Protein AF-A0A6P7TPZ6-F1 (afdb_monomer_lite)

Sequence (145 aa):
ICQKIGWKGKGGMFDILPLVLQADGQDPEWYDIPPELVLEIAIKHPTFEWFEELGLKWFAFPGVSNLLFDCGGLEFTAAPFNGWYMGTEIGSRNLCDESRYNLAKVIGKRMNLDINRDSSLWKDRVLVETNLAILHSFQVRWITL

Organism: NCBI:txid2607531

Structure (mmCIF, N/CA/C/O backbone):
data_AF-A0A6P7TPZ6-F1
#
_entry.id   AF-A0A6P7TPZ6-F1
#
loop_
_atom_site.group_PDB
_atom_site.id
_atom_site.type_symbol
_atom_site.label_atom_id
_atom_site.label_alt_id
_atom_site.label_comp_id
_atom_site.label_asym_id
_atom_site.label_entity_id
_atom_site.label_seq_id
_atom_site.pdbx_PDB_ins_code
_atom_site.Cartn_x
_atom_site.Cartn_y
_atom_site.Cartn_z
_atom_site.occupancy
_atom_site.B_iso_or_equiv
_atom_site.auth_seq_id
_atom_site.auth_comp_id
_atom_site.auth_asym_id
_atom_site.auth_atom_id
_atom_site.pdbx_PDB_model_num
ATOM 1 N N . ILE A 1 1 ? 0.452 8.964 16.761 1.00 92.44 1 ILE A N 1
ATOM 2 C CA . ILE A 1 1 ? -0.520 8.689 17.849 1.00 92.44 1 ILE A CA 1
ATOM 3 C C . ILE A 1 1 ? -0.132 7.417 18.595 1.00 92.44 1 ILE A C 1
ATOM 5 O O . ILE A 1 1 ? 0.188 7.549 19.763 1.00 92.44 1 ILE A O 1
ATOM 9 N N . CYS A 1 2 ? -0.014 6.257 17.934 1.00 97.12 2 CYS A N 1
ATOM 10 C CA . CYS A 1 2 ? 0.347 4.973 18.569 1.00 97.12 2 CYS A CA 1
ATOM 11 C C . CYS A 1 2 ? 1.566 5.050 19.512 1.00 97.12 2 CYS A C 1
ATOM 13 O O . CYS A 1 2 ? 1.492 4.625 20.657 1.00 97.12 2 CYS A O 1
ATOM 15 N N . GLN A 1 3 ? 2.659 5.694 19.088 1.00 95.94 3 GLN A N 1
ATOM 16 C CA . GLN A 1 3 ? 3.838 5.886 19.949 1.00 95.94 3 GLN A CA 1
ATOM 17 C C . GLN A 1 3 ? 3.569 6.732 21.204 1.00 95.94 3 GLN A C 1
ATOM 19 O O . GLN A 1 3 ? 4.159 6.481 22.248 1.00 95.94 3 GLN A O 1
ATOM 24 N N . LYS A 1 4 ? 2.663 7.720 21.129 1.00 95.31 4 LYS A N 1
ATOM 25 C CA . LYS A 1 4 ? 2.296 8.559 22.283 1.00 95.31 4 LYS A CA 1
ATOM 26 C C . LYS A 1 4 ? 1.512 7.773 23.336 1.00 95.31 4 LYS A C 1
ATOM 28 O O . LYS A 1 4 ? 1.627 8.092 24.510 1.00 95.31 4 LYS A O 1
ATOM 33 N N . ILE A 1 5 ? 0.757 6.756 22.915 1.00 95.25 5 ILE A N 1
ATOM 34 C CA . ILE A 1 5 ? 0.004 5.847 23.796 1.00 95.25 5 ILE A CA 1
ATOM 35 C C . ILE A 1 5 ? 0.803 4.578 24.154 1.00 95.25 5 ILE A C 1
ATOM 37 O O . ILE A 1 5 ? 0.257 3.626 24.697 1.00 95.25 5 ILE A O 1
ATOM 41 N N . GLY A 1 6 ? 2.113 4.560 23.871 1.00 96.88 6 GLY A N 1
ATOM 42 C CA . GLY A 1 6 ? 3.051 3.547 24.365 1.00 96.88 6 GLY A CA 1
ATOM 43 C C . GLY A 1 6 ? 3.439 2.437 23.384 1.00 96.88 6 GLY A C 1
ATOM 44 O O . GLY A 1 6 ? 4.342 1.662 23.705 1.00 96.88 6 GLY A O 1
ATOM 45 N N . TRP A 1 7 ? 2.841 2.369 22.190 1.00 97.81 7 TRP A N 1
ATOM 46 C CA . TRP A 1 7 ? 3.222 1.367 21.187 1.00 97.81 7 TRP A CA 1
ATOM 47 C C . TRP A 1 7 ? 4.627 1.622 20.622 1.00 97.81 7 TRP A C 1
ATOM 49 O O . TRP A 1 7 ? 5.000 2.760 20.324 1.00 97.81 7 TRP A O 1
ATOM 59 N N . LYS A 1 8 ? 5.404 0.555 20.410 1.00 96.44 8 LYS A N 1
ATOM 60 C CA . LYS A 1 8 ? 6.765 0.622 19.860 1.00 96.44 8 LYS A CA 1
ATOM 61 C C . LYS A 1 8 ? 6.859 -0.198 18.577 1.00 96.44 8 LYS A C 1
ATOM 63 O O . LYS A 1 8 ? 6.877 -1.422 18.623 1.00 96.44 8 LYS A O 1
ATOM 68 N N . GLY A 1 9 ? 6.962 0.493 17.444 1.00 92.94 9 GLY A N 1
ATOM 69 C CA . GLY A 1 9 ? 7.246 -0.133 16.153 1.00 92.94 9 GLY A CA 1
ATOM 70 C C . GLY A 1 9 ? 8.679 -0.663 16.054 1.00 92.94 9 GLY A C 1
ATOM 71 O O . GLY A 1 9 ? 9.536 -0.344 16.881 1.00 92.94 9 GLY A O 1
ATOM 72 N N . LYS A 1 10 ? 8.949 -1.446 15.007 1.00 93.06 10 LYS A N 1
ATOM 73 C CA . LYS A 1 10 ? 10.271 -2.025 14.716 1.00 93.06 10 LYS A CA 1
ATOM 74 C C . LYS A 1 10 ? 11.195 -1.036 13.986 1.00 93.06 10 LYS A C 1
ATOM 76 O O . LYS A 1 10 ? 12.398 -1.266 13.9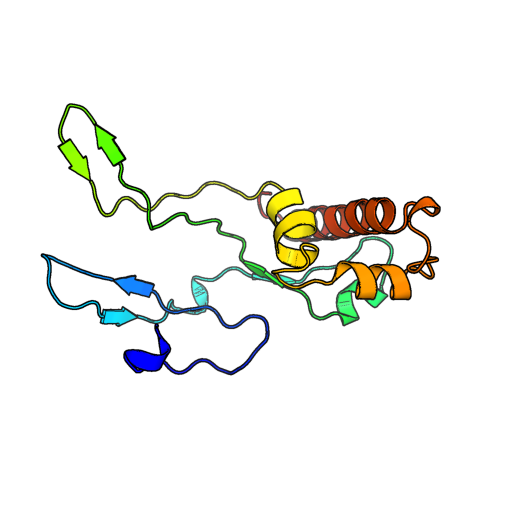24 1.00 93.06 10 LYS A O 1
ATOM 81 N N . GLY A 1 11 ? 10.650 0.066 13.466 1.00 93.31 11 GLY A N 1
ATOM 82 C CA . GLY A 1 11 ? 11.358 1.078 12.681 1.00 93.31 11 GLY A CA 1
ATOM 83 C C . GLY A 1 11 ? 11.537 0.703 11.207 1.00 93.31 11 GLY A C 1
ATOM 84 O O . GLY A 1 11 ? 12.369 1.303 10.529 1.00 93.31 11 GLY A O 1
ATOM 85 N N . GLY A 1 12 ? 10.803 -0.297 10.715 1.00 93.88 12 GLY A N 1
ATOM 86 C CA . GLY A 1 12 ? 10.878 -0.769 9.338 1.00 93.88 12 GLY A CA 1
ATOM 87 C C . GLY A 1 12 ? 9.975 -0.001 8.371 1.00 93.88 12 GLY A C 1
ATOM 88 O O . GLY A 1 12 ? 9.054 0.715 8.756 1.00 93.88 12 GLY A O 1
ATOM 89 N N . MET A 1 13 ? 10.216 -0.203 7.073 1.00 95.06 13 MET A N 1
ATOM 90 C CA . MET A 1 13 ? 9.432 0.398 5.982 1.00 95.06 13 MET A CA 1
ATOM 91 C C . MET A 1 13 ? 7.997 -0.165 5.871 1.00 95.06 13 MET A C 1
ATOM 93 O O . MET A 1 13 ? 7.122 0.460 5.271 1.00 95.06 13 MET A O 1
ATOM 97 N N . PHE A 1 14 ? 7.754 -1.341 6.454 1.00 96.75 14 PHE A N 1
ATOM 98 C CA . PHE A 1 14 ? 6.480 -2.064 6.402 1.00 96.75 14 PHE A CA 1
ATOM 99 C C . PHE A 1 14 ? 6.099 -2.611 7.781 1.00 96.75 14 PHE A C 1
ATOM 101 O O . PHE A 1 14 ? 5.735 -3.778 7.930 1.00 96.75 14 PHE A O 1
ATOM 108 N N . ASP A 1 15 ? 6.253 -1.783 8.809 1.00 95.94 15 ASP A N 1
ATOM 109 C CA . ASP A 1 15 ? 5.753 -2.116 10.136 1.00 95.94 15 ASP A CA 1
ATOM 110 C C . ASP A 1 15 ? 4.224 -2.042 10.142 1.00 95.94 15 ASP A C 1
ATOM 112 O O . ASP A 1 15 ? 3.643 -0.992 9.860 1.00 95.94 15 ASP A O 1
ATOM 116 N N . ILE A 1 16 ? 3.575 -3.155 10.483 1.00 96.81 16 ILE A N 1
ATOM 117 C CA . ILE A 1 16 ? 2.128 -3.193 10.693 1.00 96.81 16 ILE A CA 1
ATOM 118 C C . ILE A 1 16 ? 1.807 -2.410 11.965 1.00 96.81 16 ILE A C 1
ATOM 120 O O . ILE A 1 16 ? 2.372 -2.672 13.028 1.00 96.81 16 ILE A O 1
ATOM 124 N N . LEU A 1 17 ? 0.926 -1.421 11.835 1.00 97.50 17 LEU A N 1
ATOM 125 C CA . LEU A 1 17 ? 0.459 -0.614 12.957 1.00 97.50 17 LEU A CA 1
ATOM 126 C C . LEU A 1 17 ? -0.487 -1.428 13.856 1.00 97.50 17 LEU A C 1
ATOM 128 O O . LEU A 1 17 ? -1.174 -2.324 13.360 1.00 97.50 17 LEU A O 1
ATOM 132 N N . PRO A 1 18 ? -0.568 -1.101 15.158 1.00 97.94 18 PRO A N 1
ATOM 133 C CA . PRO A 1 18 ? -1.526 -1.732 16.047 1.00 97.94 18 PRO A CA 1
ATOM 134 C C . PRO A 1 18 ? -2.930 -1.209 15.734 1.00 97.94 18 PRO A C 1
ATOM 136 O O . PRO A 1 18 ? -3.103 -0.104 15.203 1.00 97.94 18 PRO A O 1
ATOM 139 N N . LEU A 1 19 ? -3.943 -1.964 16.141 1.00 98.00 19 LEU A N 1
ATOM 140 C CA . LEU A 1 19 ? -5.294 -1.437 16.266 1.00 98.00 19 LEU A CA 1
ATOM 141 C C . LEU A 1 19 ? -5.318 -0.432 17.414 1.00 98.00 19 LEU A C 1
ATOM 143 O O . LEU A 1 19 ? -4.716 -0.685 18.451 1.00 98.00 19 LEU A O 1
ATOM 147 N N . VAL A 1 20 ? -6.011 0.689 17.234 1.00 98.00 20 VAL A N 1
ATOM 148 C CA . VAL A 1 20 ? -6.307 1.649 18.304 1.00 98.00 20 VAL A CA 1
ATOM 149 C C . VAL A 1 20 ? -7.819 1.677 18.451 1.00 98.00 20 VAL A C 1
ATOM 151 O O . VAL A 1 20 ? -8.511 2.160 17.556 1.00 98.00 20 VAL A O 1
ATOM 154 N N . LEU A 1 21 ? -8.320 1.086 19.530 1.00 97.69 21 LEU A N 1
ATOM 155 C CA . LEU A 1 21 ? -9.736 0.800 19.725 1.00 97.69 21 LEU A CA 1
ATOM 156 C C . LEU A 1 21 ? -10.275 1.618 20.890 1.00 97.69 21 LEU A C 1
ATOM 158 O O . LEU A 1 21 ? -9.648 1.703 21.943 1.00 97.69 21 LEU A O 1
ATOM 162 N N . GLN A 1 22 ? -11.452 2.200 20.687 1.00 97.12 22 GLN A N 1
ATOM 163 C CA . GLN A 1 22 ? -12.185 2.940 21.702 1.00 97.12 22 GLN A CA 1
ATOM 164 C C . GLN A 1 22 ? -13.517 2.233 21.957 1.00 97.12 22 GLN A C 1
ATOM 166 O O . GLN A 1 22 ? -14.250 1.948 21.010 1.00 97.12 22 GLN A O 1
ATOM 171 N N . ALA A 1 23 ? -13.833 1.959 23.221 1.00 96.69 23 ALA A N 1
ATOM 172 C CA . ALA A 1 23 ? -15.079 1.313 23.622 1.00 96.69 23 ALA A CA 1
ATOM 173 C C . ALA A 1 23 ? -15.826 2.191 24.629 1.00 96.69 23 ALA A C 1
ATOM 175 O O . ALA A 1 23 ? -15.210 2.742 25.535 1.00 96.69 23 ALA A O 1
ATOM 176 N N . ASP A 1 24 ? -17.143 2.327 24.456 1.00 94.56 24 ASP A N 1
ATOM 177 C CA . ASP A 1 24 ? -18.048 3.025 25.387 1.00 94.56 24 ASP A CA 1
ATOM 178 C C . ASP A 1 24 ? -17.557 4.420 25.840 1.00 94.56 24 ASP A C 1
ATOM 180 O O . ASP A 1 24 ? -17.634 4.797 27.007 1.00 94.56 24 ASP A O 1
ATOM 184 N N . GLY A 1 25 ? -16.960 5.176 24.911 1.00 90.31 25 GLY A N 1
ATOM 185 C CA . GLY A 1 25 ? -16.438 6.522 25.172 1.00 90.31 25 GLY A CA 1
ATOM 186 C C . GLY A 1 25 ? -15.201 6.594 26.077 1.00 90.31 25 GLY A C 1
ATOM 187 O O . GLY A 1 25 ? -14.748 7.700 26.361 1.00 90.31 25 GLY A O 1
ATOM 188 N N . GLN A 1 26 ? -14.635 5.458 26.496 1.00 96.12 26 GLN A N 1
ATOM 189 C CA . GLN A 1 26 ? -13.399 5.398 27.282 1.00 96.12 26 GLN A CA 1
ATOM 190 C C . GLN A 1 26 ? -12.188 5.877 26.473 1.00 96.12 26 GLN A C 1
ATOM 192 O O . GLN A 1 26 ? -12.285 6.112 25.266 1.00 96.12 26 GLN A O 1
ATOM 197 N N . ASP A 1 27 ? -11.038 6.014 27.130 1.00 95.69 27 ASP A N 1
ATOM 198 C CA . ASP A 1 27 ? -9.783 6.301 26.440 1.00 95.69 27 ASP A CA 1
ATOM 199 C C . ASP A 1 27 ? -9.398 5.149 25.488 1.00 95.69 27 ASP A C 1
ATOM 201 O O . ASP A 1 27 ? -9.671 3.982 25.778 1.00 95.69 27 ASP A O 1
ATOM 205 N N . PRO A 1 28 ? -8.775 5.444 24.333 1.00 96.94 28 PRO A N 1
ATOM 206 C CA . PRO A 1 28 ? -8.401 4.419 23.373 1.00 96.94 28 PRO A CA 1
ATOM 207 C C . PRO A 1 28 ? -7.208 3.586 23.853 1.00 96.94 28 PRO A C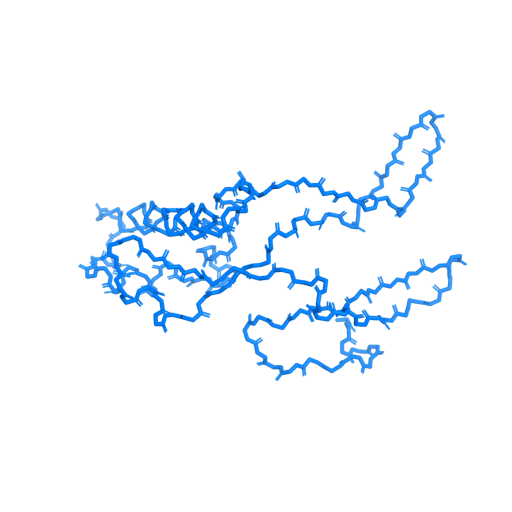 1
ATOM 209 O O . PRO A 1 28 ? -6.190 4.119 24.300 1.00 96.94 28 PRO A O 1
ATOM 212 N N . GLU A 1 29 ? -7.289 2.280 23.634 1.00 97.31 29 GLU A N 1
ATOM 213 C CA . GLU A 1 29 ? -6.213 1.326 23.897 1.00 97.31 29 GLU A CA 1
ATOM 214 C C . GLU A 1 29 ? -5.664 0.758 22.587 1.00 97.31 29 GLU A C 1
ATOM 216 O O . GLU A 1 29 ? -6.364 0.721 21.571 1.00 97.31 29 GLU A O 1
ATOM 221 N N . TRP A 1 30 ? -4.399 0.325 22.588 1.00 97.88 30 TRP A N 1
ATOM 222 C CA . TRP A 1 30 ? -3.780 -0.269 21.406 1.00 97.88 30 TRP A CA 1
ATOM 223 C C . TRP A 1 30 ? -3.550 -1.772 21.554 1.00 97.88 30 TRP A C 1
ATOM 225 O O . TRP A 1 30 ? -3.208 -2.255 22.630 1.00 97.88 30 TRP A O 1
ATOM 235 N N . TYR A 1 31 ? -3.692 -2.492 20.441 1.00 98.00 31 TYR A N 1
ATOM 236 C CA . TYR A 1 31 ? -3.551 -3.944 20.364 1.00 98.00 31 TYR A CA 1
ATOM 237 C C . TYR A 1 31 ? -2.775 -4.326 19.103 1.00 98.00 31 TYR A C 1
ATOM 239 O O . TYR A 1 31 ? -3.148 -3.926 17.998 1.00 98.00 31 TYR A O 1
ATOM 247 N N . ASP A 1 32 ? -1.699 -5.098 19.246 1.00 97.56 32 ASP A N 1
ATOM 248 C CA . ASP A 1 32 ? -1.002 -5.649 18.083 1.00 97.56 32 ASP A CA 1
ATOM 249 C C . ASP A 1 32 ? -1.877 -6.696 17.382 1.00 97.56 32 ASP A C 1
ATOM 251 O O . ASP A 1 32 ? -2.555 -7.503 18.022 1.00 97.56 32 ASP A O 1
ATOM 255 N N . ILE A 1 33 ? -1.841 -6.692 16.049 1.00 96.88 33 ILE A N 1
ATOM 256 C CA . ILE A 1 33 ? -2.491 -7.728 15.247 1.00 96.88 33 ILE A CA 1
ATOM 257 C C . ILE A 1 33 ? -1.575 -8.959 15.252 1.00 96.88 33 ILE A C 1
ATOM 259 O O . ILE A 1 33 ? -0.396 -8.821 14.905 1.00 96.88 33 ILE A O 1
ATOM 263 N N . PRO A 1 34 ? -2.083 -10.153 15.608 1.00 97.12 34 PRO A N 1
ATOM 264 C CA . PRO A 1 34 ? -1.308 -11.384 15.519 1.00 97.12 34 PRO A CA 1
ATOM 265 C C . PRO A 1 34 ? -0.698 -11.550 14.112 1.00 97.12 34 PRO A C 1
ATOM 267 O O . PRO A 1 34 ? -1.444 -11.490 13.127 1.00 97.12 34 PRO A O 1
ATOM 270 N N . PRO A 1 35 ? 0.634 -11.715 13.973 1.00 95.12 35 PRO A N 1
ATOM 271 C CA . PRO A 1 35 ? 1.301 -11.729 12.668 1.00 95.12 35 PRO A CA 1
ATOM 272 C C . PRO A 1 35 ? 0.756 -12.777 11.692 1.00 95.12 35 PRO A C 1
ATOM 274 O O . PRO A 1 35 ? 0.741 -12.549 10.488 1.00 95.12 35 PRO A O 1
ATOM 277 N N . GLU A 1 36 ? 0.278 -13.907 12.203 1.00 96.75 36 GLU A N 1
ATOM 278 C CA . GLU A 1 36 ? -0.334 -14.993 11.438 1.00 96.75 36 GLU A CA 1
ATOM 279 C C . GLU A 1 36 ? -1.654 -14.606 10.753 1.00 96.75 36 GLU A C 1
ATOM 281 O O . GLU A 1 36 ? -2.057 -15.264 9.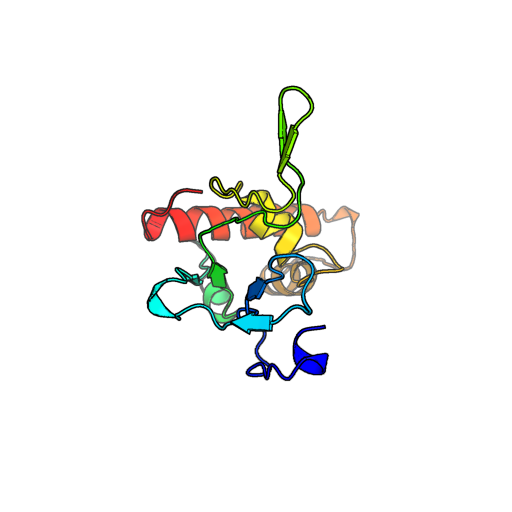796 1.00 96.75 36 GLU A O 1
ATOM 286 N N . LEU A 1 37 ? -2.313 -13.533 11.206 1.00 96.62 37 LEU A N 1
ATOM 287 C CA . LEU A 1 37 ? -3.519 -12.989 10.577 1.00 96.62 37 LEU A CA 1
ATOM 288 C C . LEU A 1 37 ? -3.195 -11.979 9.466 1.00 96.62 37 LEU A C 1
ATOM 290 O O . LEU A 1 37 ? -4.085 -11.598 8.705 1.00 96.62 37 LEU A O 1
ATOM 294 N N . VAL A 1 38 ? -1.938 -11.538 9.351 1.00 96.88 38 VAL A N 1
ATOM 295 C CA . VAL A 1 38 ? -1.517 -10.556 8.349 1.00 96.88 38 VAL A CA 1
ATOM 296 C C . VAL A 1 38 ? -0.898 -11.267 7.152 1.00 96.88 38 VAL A C 1
ATOM 298 O O . VAL A 1 38 ? 0.278 -11.625 7.138 1.00 96.88 38 VAL A O 1
ATOM 301 N N . LEU A 1 39 ? -1.692 -11.429 6.097 1.00 97.62 39 LEU A N 1
ATOM 302 C CA . LEU A 1 39 ? -1.196 -11.942 4.825 1.00 97.62 39 LEU A CA 1
ATOM 303 C C . LEU A 1 39 ? -0.485 -10.832 4.040 1.00 97.62 39 LEU A C 1
ATOM 305 O O . LEU A 1 39 ? -1.132 -9.919 3.525 1.00 97.62 39 LEU A O 1
ATOM 309 N N . GLU A 1 40 ? 0.838 -10.931 3.916 1.00 97.62 40 GLU A N 1
ATOM 310 C CA . GLU A 1 40 ? 1.658 -10.045 3.082 1.00 97.62 40 GLU A CA 1
ATOM 311 C C . GLU A 1 40 ? 2.119 -10.731 1.788 1.00 97.62 40 GLU A C 1
ATOM 313 O O . GLU A 1 40 ? 2.447 -11.920 1.745 1.00 97.62 40 GLU A O 1
ATOM 318 N N . ILE A 1 41 ? 2.193 -9.945 0.719 1.00 98.12 41 ILE A N 1
ATOM 319 C CA . ILE A 1 41 ? 2.572 -10.364 -0.626 1.00 98.12 41 ILE A CA 1
ATOM 320 C C . ILE A 1 41 ? 3.863 -9.646 -0.983 1.00 98.12 41 ILE A C 1
ATOM 322 O O . ILE A 1 41 ? 3.883 -8.421 -1.081 1.00 98.12 41 ILE A O 1
ATOM 326 N N . ALA A 1 42 ? 4.940 -10.404 -1.184 1.00 98.31 42 ALA A N 1
ATOM 327 C CA . ALA A 1 42 ? 6.177 -9.868 -1.744 1.00 98.31 42 ALA A CA 1
ATOM 328 C C . ALA A 1 42 ? 5.962 -9.498 -3.218 1.00 98.31 42 ALA A C 1
ATOM 330 O O . ALA A 1 42 ? 5.429 -10.312 -3.978 1.00 98.31 42 ALA A O 1
ATOM 331 N N . ILE A 1 43 ? 6.378 -8.294 -3.610 1.00 98.50 43 ILE A N 1
ATOM 332 C CA . ILE A 1 43 ? 6.148 -7.766 -4.955 1.00 98.50 43 ILE A CA 1
ATOM 333 C C . ILE A 1 43 ? 7.314 -8.128 -5.875 1.00 98.50 43 ILE A C 1
ATOM 335 O O . ILE A 1 43 ? 8.473 -7.836 -5.585 1.00 98.50 43 ILE A O 1
ATOM 339 N N . LYS A 1 44 ? 6.982 -8.740 -7.010 1.00 98.31 44 LYS A N 1
ATOM 340 C CA . LYS A 1 44 ? 7.893 -9.160 -8.074 1.00 98.31 44 LYS A CA 1
ATOM 341 C C . LYS A 1 44 ? 7.355 -8.715 -9.428 1.00 98.31 44 LYS A C 1
ATOM 343 O O . LYS A 1 44 ? 6.144 -8.637 -9.629 1.00 98.31 44 LYS A O 1
ATOM 348 N N . HIS A 1 45 ? 8.255 -8.470 -10.372 1.00 98.75 45 HIS A N 1
ATOM 349 C CA . HIS A 1 45 ? 7.887 -8.183 -11.755 1.00 98.75 45 HIS A CA 1
ATOM 350 C C . HIS A 1 45 ? 8.034 -9.448 -12.612 1.00 98.75 45 HIS A C 1
ATOM 352 O O . HIS A 1 45 ? 9.028 -10.154 -12.443 1.00 98.75 45 HIS A O 1
ATOM 358 N N . PRO A 1 46 ? 7.128 -9.724 -13.568 1.00 98.44 46 PRO A N 1
ATOM 359 C CA . PRO A 1 46 ? 7.241 -10.898 -14.442 1.00 98.44 46 PRO A CA 1
ATOM 360 C C . PRO A 1 46 ? 8.481 -10.883 -15.352 1.00 98.44 46 PRO A C 1
ATOM 362 O O . PRO A 1 46 ? 8.902 -11.927 -15.836 1.00 98.44 46 PRO A O 1
ATOM 365 N N . THR A 1 47 ? 9.046 -9.702 -15.617 1.00 98.38 47 THR A N 1
ATOM 366 C CA . THR A 1 47 ? 10.189 -9.516 -16.534 1.00 98.38 47 THR A CA 1
ATOM 367 C C . THR A 1 47 ? 11.375 -8.765 -15.929 1.00 98.38 47 THR A C 1
ATOM 369 O O . THR A 1 47 ? 12.489 -8.887 -16.428 1.00 98.38 47 THR A O 1
ATOM 372 N N . PHE A 1 48 ? 11.171 -7.974 -14.871 1.00 98.44 48 PHE A N 1
ATOM 373 C CA . PHE A 1 48 ? 12.231 -7.180 -14.252 1.00 98.44 48 PHE A CA 1
ATOM 374 C C . PHE A 1 48 ? 12.681 -7.861 -12.964 1.00 98.44 48 PHE A C 1
ATOM 376 O O . PHE A 1 48 ? 12.150 -7.589 -11.892 1.00 98.44 48 PHE A O 1
ATOM 383 N N . GLU A 1 49 ? 13.673 -8.742 -13.068 1.00 97.19 49 GLU A N 1
ATOM 384 C CA . GLU A 1 49 ? 14.194 -9.506 -11.922 1.00 97.19 49 GLU A CA 1
ATOM 385 C C . GLU A 1 49 ? 14.651 -8.593 -10.771 1.00 97.19 49 GLU A C 1
ATOM 387 O O . GLU A 1 49 ? 14.380 -8.870 -9.603 1.00 97.19 49 GLU A O 1
ATOM 392 N N . TRP A 1 50 ? 15.230 -7.431 -11.099 1.00 98.00 50 TRP A N 1
ATOM 393 C CA . TRP A 1 50 ? 15.665 -6.430 -10.118 1.00 98.00 50 TRP A CA 1
ATOM 394 C C . TRP A 1 50 ? 14.528 -5.858 -9.260 1.00 98.00 50 TRP A C 1
ATOM 396 O O . TRP A 1 50 ? 14.795 -5.211 -8.249 1.00 98.00 50 TRP A O 1
ATOM 406 N N . PHE A 1 51 ? 13.261 -6.045 -9.641 1.00 98.19 51 PHE A N 1
ATOM 407 C CA . PHE A 1 51 ? 12.128 -5.528 -8.875 1.00 98.19 51 PHE A CA 1
ATOM 408 C C . PHE A 1 51 ? 12.018 -6.219 -7.509 1.00 98.19 51 PHE A C 1
ATOM 410 O O . PHE A 1 51 ? 11.686 -5.565 -6.523 1.00 98.19 51 PHE A O 1
ATOM 417 N N . GLU A 1 52 ? 12.369 -7.509 -7.426 1.00 96.69 52 GLU A N 1
ATOM 418 C CA . GLU A 1 52 ? 12.395 -8.250 -6.158 1.00 96.69 52 GLU A CA 1
ATOM 419 C C . GLU A 1 52 ? 13.464 -7.699 -5.194 1.00 96.69 52 GLU A C 1
ATOM 421 O O . GLU A 1 52 ? 13.252 -7.667 -3.982 1.00 96.69 52 GLU A O 1
ATOM 426 N N . GLU A 1 53 ? 14.572 -7.160 -5.718 1.00 97.31 53 GLU A N 1
ATOM 427 C CA . GLU A 1 53 ? 15.634 -6.534 -4.912 1.00 97.31 53 GLU A CA 1
ATOM 428 C C . GLU A 1 53 ? 15.164 -5.277 -4.166 1.00 97.31 53 GLU A C 1
ATOM 430 O O . GLU A 1 53 ? 15.806 -4.858 -3.204 1.00 97.31 53 GLU A O 1
ATOM 435 N N . LEU A 1 54 ? 14.055 -4.656 -4.591 1.00 97.12 54 LEU A N 1
ATOM 436 C CA . LEU A 1 54 ? 13.479 -3.508 -3.888 1.00 97.12 54 LEU A CA 1
ATOM 437 C C . LEU A 1 54 ? 12.860 -3.898 -2.535 1.00 97.12 54 LEU A C 1
ATOM 439 O O . LEU A 1 54 ? 12.540 -3.011 -1.744 1.00 97.12 54 LEU A O 1
ATOM 443 N N . GLY A 1 55 ? 12.669 -5.197 -2.267 1.00 97.44 55 GLY A N 1
ATOM 444 C CA . GLY A 1 55 ? 12.140 -5.694 -0.995 1.00 97.44 55 GLY A CA 1
ATOM 445 C C . GLY A 1 55 ? 10.722 -5.205 -0.691 1.00 97.44 55 GLY A C 1
ATOM 446 O O . GLY A 1 55 ? 10.343 -5.087 0.475 1.00 97.44 55 GLY A O 1
ATOM 447 N N . LEU A 1 56 ? 9.951 -4.866 -1.729 1.00 98.38 56 LEU A N 1
ATOM 448 C CA . LEU A 1 56 ? 8.599 -4.342 -1.581 1.00 98.38 56 LEU A CA 1
ATOM 449 C C . LEU A 1 56 ? 7.631 -5.461 -1.216 1.00 98.38 56 LEU A C 1
ATOM 451 O O . LEU A 1 56 ? 7.705 -6.575 -1.738 1.00 98.38 56 LEU A O 1
ATOM 455 N N . LYS A 1 57 ? 6.678 -5.137 -0.349 1.00 98.19 57 LYS A N 1
ATOM 456 C CA . LYS A 1 57 ? 5.572 -6.019 0.005 1.00 98.19 57 LYS A CA 1
ATOM 457 C C . LYS A 1 57 ? 4.314 -5.213 0.291 1.00 98.19 57 LYS A C 1
ATOM 459 O O . LYS A 1 57 ? 4.396 -4.021 0.581 1.00 98.19 57 LYS A O 1
ATOM 464 N N . TRP A 1 58 ? 3.160 -5.860 0.199 1.00 98.50 58 TRP A N 1
ATOM 465 C CA . TRP A 1 58 ? 1.879 -5.252 0.546 1.00 98.50 58 TRP A CA 1
ATOM 466 C C . TRP A 1 58 ? 0.960 -6.256 1.237 1.00 98.50 58 TRP A C 1
ATOM 468 O O . TRP A 1 58 ? 1.003 -7.444 0.926 1.00 98.50 58 TRP A O 1
ATOM 478 N N . PHE A 1 59 ? 0.135 -5.797 2.174 1.00 97.38 59 PHE A N 1
ATOM 479 C CA . PHE A 1 59 ? -0.857 -6.645 2.834 1.00 97.38 59 PHE A CA 1
ATOM 480 C C . PHE A 1 59 ? -2.047 -6.898 1.900 1.00 97.38 59 PHE A C 1
ATOM 482 O O . PHE A 1 59 ? -2.433 -6.018 1.138 1.00 97.38 59 PHE A O 1
ATOM 489 N N . ALA A 1 60 ? -2.631 -8.093 1.949 1.00 97.12 60 ALA A N 1
ATOM 490 C CA . ALA A 1 60 ? -3.696 -8.518 1.035 1.00 97.12 60 ALA A CA 1
ATOM 491 C C . ALA A 1 60 ? -5.086 -7.952 1.383 1.00 97.12 60 ALA A C 1
ATOM 493 O O . ALA A 1 60 ? -5.989 -7.996 0.555 1.00 97.12 60 ALA A O 1
ATOM 494 N N . PHE A 1 61 ? -5.268 -7.449 2.606 1.00 95.12 61 PHE A N 1
ATOM 495 C CA . PHE A 1 61 ? -6.570 -7.089 3.172 1.00 95.12 61 PHE A CA 1
ATOM 496 C C . PHE A 1 61 ? -6.786 -5.560 3.216 1.00 95.12 61 PHE A C 1
ATOM 498 O O . PHE A 1 61 ? -6.229 -4.901 4.096 1.00 95.12 61 PHE A O 1
ATOM 505 N N . PRO A 1 62 ? -7.582 -4.959 2.312 1.00 96.50 62 PRO A N 1
ATOM 506 C CA . PRO A 1 62 ? -7.923 -3.537 2.372 1.00 96.50 62 PRO A CA 1
ATOM 507 C C . PRO A 1 62 ? -9.099 -3.288 3.329 1.00 96.50 62 PRO A C 1
ATOM 509 O O . PRO A 1 62 ? -10.259 -3.287 2.918 1.00 96.50 62 PRO A O 1
ATOM 512 N N . GLY A 1 63 ? -8.806 -3.085 4.614 1.00 95.50 63 GLY A N 1
ATOM 513 C CA . GLY A 1 63 ? -9.814 -2.746 5.623 1.00 95.50 63 GLY A CA 1
ATOM 514 C C . GLY A 1 63 ? -10.000 -1.237 5.793 1.00 95.50 63 GLY A C 1
ATOM 515 O O . GLY A 1 63 ? -9.040 -0.529 6.098 1.00 95.50 63 GLY A O 1
ATOM 516 N N . VAL A 1 64 ? -11.235 -0.751 5.663 1.00 97.94 64 VAL A N 1
ATOM 517 C CA . VAL A 1 64 ? -11.633 0.606 6.067 1.00 97.94 64 VAL A CA 1
ATOM 518 C C . VAL A 1 64 ? -12.253 0.525 7.457 1.00 97.94 64 VAL A C 1
ATOM 520 O O . VAL A 1 64 ? -13.158 -0.273 7.682 1.00 97.94 64 VAL A O 1
ATOM 523 N N . SER A 1 65 ? -11.767 1.336 8.399 1.00 98.00 65 SER A N 1
ATOM 524 C CA . SER A 1 65 ? -12.109 1.183 9.823 1.00 98.00 65 SER A CA 1
ATOM 525 C C . SER A 1 65 ? -12.531 2.469 10.538 1.00 98.00 65 SER A C 1
ATOM 527 O O . SER A 1 65 ? -12.679 2.454 11.755 1.00 98.00 65 SER A O 1
ATOM 529 N N . ASN A 1 66 ? -12.683 3.587 9.827 1.00 97.44 66 ASN A N 1
ATOM 530 C CA . ASN A 1 66 ? -12.935 4.907 10.423 1.00 97.44 66 ASN A CA 1
ATOM 531 C C . ASN A 1 66 ? -14.141 5.645 9.820 1.00 97.44 66 ASN A C 1
ATOM 533 O O . ASN A 1 66 ? -14.225 6.868 9.931 1.00 97.44 66 ASN A O 1
ATOM 537 N N . LEU A 1 67 ? -15.042 4.924 9.152 1.00 97.81 67 LEU A N 1
ATOM 538 C CA . LEU A 1 67 ? -16.283 5.480 8.616 1.00 97.81 67 LEU A CA 1
ATOM 539 C C . LEU A 1 67 ? -17.469 5.131 9.519 1.00 97.81 67 LEU A C 1
ATOM 541 O O . LEU A 1 67 ? -17.466 4.103 10.195 1.00 97.81 67 LEU A O 1
ATOM 545 N N . LEU A 1 68 ? -18.486 5.991 9.486 1.00 97.94 68 LEU A N 1
ATOM 546 C CA . LEU A 1 68 ? -19.773 5.788 10.141 1.00 97.94 68 LEU A CA 1
ATOM 547 C C . LEU A 1 68 ? -20.744 5.127 9.161 1.00 97.94 68 LEU A C 1
ATOM 549 O O . LEU A 1 68 ? -20.842 5.544 8.006 1.00 97.94 68 LEU A O 1
ATOM 553 N N . PHE A 1 69 ? -21.469 4.114 9.627 1.00 98.25 69 PHE A N 1
ATOM 554 C CA . PHE A 1 69 ? -22.575 3.525 8.882 1.00 98.25 69 PHE A CA 1
ATOM 555 C C . PHE A 1 69 ? -23.899 4.078 9.420 1.00 98.25 69 PHE A C 1
ATOM 557 O O . PHE A 1 69 ? -24.220 3.879 10.587 1.00 98.25 69 PHE A O 1
ATOM 564 N N . ASP A 1 70 ? -24.645 4.788 8.574 1.00 97.81 70 ASP A N 1
ATOM 565 C CA . ASP A 1 70 ? -25.971 5.337 8.884 1.00 97.81 70 ASP A CA 1
ATOM 566 C C . ASP A 1 70 ? -27.044 4.472 8.216 1.00 97.81 70 ASP A C 1
ATOM 568 O O . ASP A 1 70 ? -27.004 4.231 7.003 1.00 97.81 70 ASP A O 1
ATOM 572 N N . CYS A 1 71 ? -27.999 3.984 9.008 1.00 97.56 71 CYS A N 1
ATOM 573 C CA . CYS A 1 71 ? -29.134 3.235 8.497 1.00 97.56 71 CYS A CA 1
ATOM 574 C C . CYS A 1 71 ? -30.403 3.509 9.307 1.00 97.56 71 CYS A C 1
ATOM 576 O O . CYS A 1 71 ? -30.485 3.199 10.495 1.00 97.56 71 CYS A O 1
ATOM 578 N N . GLY A 1 72 ? -31.434 4.043 8.645 1.00 97.31 72 GLY A N 1
ATOM 579 C CA . GLY A 1 72 ? -32.757 4.214 9.252 1.00 97.31 72 GLY A CA 1
ATOM 580 C C . GLY A 1 72 ? -32.781 5.182 10.440 1.00 97.31 72 GLY A C 1
ATOM 581 O O . GLY A 1 72 ? -33.628 5.027 11.317 1.00 97.31 72 GLY A O 1
ATOM 582 N N . GLY A 1 73 ? -31.861 6.153 10.484 1.00 97.19 73 GLY A N 1
ATOM 583 C CA . GLY A 1 73 ? -31.716 7.094 11.599 1.00 97.19 73 GLY A CA 1
ATOM 584 C C . GLY A 1 73 ? -30.899 6.557 12.778 1.00 97.19 73 GLY A C 1
ATOM 585 O O . GLY A 1 73 ? -30.849 7.210 13.818 1.00 97.19 73 GLY A O 1
ATOM 586 N N . LEU A 1 74 ? -30.279 5.379 12.637 1.00 98.06 74 LEU A N 1
ATOM 587 C CA . LEU A 1 74 ? -29.297 4.843 13.576 1.00 98.06 74 LEU A CA 1
ATOM 588 C C . LEU A 1 74 ? -27.884 5.042 13.030 1.00 98.06 74 LEU A C 1
ATOM 590 O O . LEU A 1 74 ? -27.624 4.788 11.855 1.00 98.06 74 LEU A O 1
ATOM 594 N N . GLU A 1 75 ? -26.968 5.417 13.917 1.00 98.12 75 GLU A N 1
ATOM 595 C CA . GLU A 1 75 ? -25.560 5.632 13.599 1.00 98.12 75 GLU A CA 1
ATOM 596 C C . GLU A 1 75 ? -24.687 4.545 14.233 1.00 98.12 75 GLU A C 1
ATOM 598 O O . GLU A 1 75 ? -24.649 4.376 15.454 1.00 98.12 75 GLU A O 1
ATOM 603 N N . PHE A 1 76 ? -23.941 3.825 13.399 1.00 97.94 76 PHE A N 1
ATOM 604 C CA . PHE A 1 76 ? -22.954 2.835 13.816 1.00 97.94 76 PHE A CA 1
ATOM 605 C C . PHE A 1 76 ? -21.555 3.425 13.616 1.00 97.94 76 PHE A C 1
ATOM 607 O O . PHE A 1 76 ? -21.016 3.448 12.508 1.00 97.94 76 PHE A O 1
ATOM 614 N N . THR A 1 77 ? -20.967 3.923 14.703 1.00 96.88 77 THR A N 1
ATOM 615 C CA . THR A 1 77 ? -19.684 4.654 14.709 1.00 96.88 77 THR A CA 1
ATOM 616 C C . THR A 1 77 ? -18.451 3.760 14.536 1.00 96.88 77 THR A C 1
ATOM 618 O O . THR A 1 77 ? -17.368 4.264 14.248 1.00 96.88 77 THR A O 1
ATOM 621 N N . ALA A 1 78 ? -18.604 2.442 14.688 1.00 97.50 78 ALA A N 1
ATOM 622 C CA . ALA A 1 78 ? -17.547 1.448 14.517 1.00 97.50 78 ALA A CA 1
ATOM 623 C C . ALA A 1 78 ? -18.050 0.282 13.651 1.00 97.50 78 ALA A C 1
ATOM 625 O O . ALA A 1 78 ? -18.488 -0.748 14.160 1.00 97.50 78 ALA A O 1
ATOM 626 N N . ALA A 1 79 ? -17.992 0.457 12.330 1.00 97.75 79 ALA A N 1
ATOM 627 C CA . ALA A 1 79 ? -18.425 -0.537 11.349 1.00 97.75 79 ALA A CA 1
ATOM 628 C C . ALA A 1 79 ? -17.302 -0.824 10.333 1.00 97.75 79 ALA A C 1
ATOM 630 O O . ALA A 1 79 ? -17.403 -0.401 9.182 1.00 97.75 79 ALA A O 1
ATOM 631 N N . PRO A 1 80 ? -16.195 -1.481 10.737 1.00 97.88 80 PRO A N 1
ATOM 632 C CA . PRO A 1 80 ? -15.109 -1.788 9.817 1.00 97.88 80 PRO A CA 1
ATOM 633 C C . PRO A 1 80 ? -15.573 -2.763 8.730 1.00 97.88 80 PRO A C 1
ATOM 635 O O . PRO A 1 80 ? -16.284 -3.729 9.007 1.00 97.88 80 PRO A O 1
ATOM 638 N N . PHE A 1 81 ? -15.143 -2.528 7.496 1.00 98.19 81 PHE A N 1
ATOM 639 C CA . PHE A 1 81 ? -15.478 -3.366 6.348 1.00 98.19 81 PHE A CA 1
ATOM 640 C C . PHE A 1 81 ? -14.289 -3.483 5.395 1.00 98.19 81 PHE A C 1
ATOM 642 O O . PHE A 1 81 ? -13.352 -2.683 5.432 1.00 98.19 81 PHE A O 1
ATOM 649 N N . ASN A 1 82 ? -14.327 -4.484 4.521 1.00 98.25 82 ASN A N 1
ATOM 650 C CA . ASN A 1 82 ? -13.307 -4.689 3.505 1.00 98.25 82 ASN A CA 1
ATOM 651 C C . ASN A 1 82 ? -13.912 -5.238 2.213 1.00 98.25 82 ASN A C 1
ATOM 653 O O . ASN A 1 82 ? -15.016 -5.779 2.191 1.00 98.25 82 ASN A O 1
ATOM 657 N N . GLY A 1 83 ? -13.122 -5.140 1.152 1.00 97.06 83 GLY A N 1
AT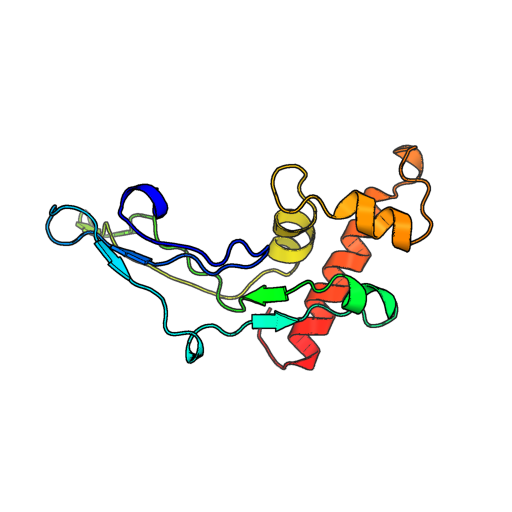OM 658 C CA . GLY A 1 83 ? -13.299 -5.897 -0.078 1.00 97.06 83 GLY A CA 1
ATOM 659 C C . GLY A 1 83 ? -11.966 -6.517 -0.473 1.00 97.06 83 GLY A C 1
ATOM 660 O O . GLY A 1 83 ? -11.282 -7.123 0.356 1.00 97.06 83 GLY A O 1
ATOM 661 N N . TRP A 1 84 ? -11.592 -6.303 -1.725 1.00 98.00 84 TRP A N 1
ATOM 662 C CA . TRP A 1 84 ? -10.303 -6.646 -2.319 1.00 98.00 84 TRP A CA 1
ATOM 663 C C . TRP A 1 84 ? -9.734 -5.418 -3.043 1.00 98.00 84 TRP A C 1
ATOM 665 O O . TRP A 1 84 ? -10.429 -4.415 -3.212 1.00 98.00 84 TRP A O 1
ATOM 675 N N . TYR A 1 85 ? -8.441 -5.454 -3.351 1.00 98.44 85 TYR A N 1
ATOM 676 C CA . TYR A 1 85 ? -7.681 -4.293 -3.810 1.00 98.44 85 TYR A CA 1
ATOM 677 C C . TYR A 1 85 ? -7.784 -4.088 -5.316 1.00 98.44 85 TYR A C 1
ATOM 679 O O . TYR A 1 85 ? -7.273 -4.892 -6.079 1.00 98.44 85 TYR A O 1
ATOM 687 N N . MET A 1 86 ? -8.185 -2.913 -5.791 1.00 98.12 86 MET A N 1
ATOM 688 C CA . MET A 1 86 ? -7.870 -2.571 -7.179 1.00 98.12 86 MET A CA 1
ATOM 689 C C . MET A 1 86 ? -6.361 -2.303 -7.313 1.00 98.12 86 MET A C 1
ATOM 691 O O . MET A 1 86 ? -5.809 -1.464 -6.605 1.00 98.12 86 MET A O 1
ATOM 695 N N . GLY A 1 87 ? -5.675 -2.966 -8.252 1.00 97.06 87 GLY A N 1
ATOM 696 C CA . GLY A 1 87 ? -4.204 -2.911 -8.378 1.00 97.06 87 GLY A CA 1
ATOM 697 C C . GLY A 1 87 ? -3.582 -1.508 -8.363 1.00 97.06 87 GLY A C 1
ATOM 698 O O . GLY A 1 87 ? -2.532 -1.303 -7.750 1.00 97.06 87 GLY A O 1
ATOM 699 N N . THR A 1 88 ? -4.263 -0.517 -8.944 1.00 98.25 88 THR A N 1
ATOM 700 C CA . THR A 1 88 ? -3.826 0.889 -8.959 1.00 98.25 88 THR A CA 1
ATOM 701 C C . THR A 1 88 ? -3.821 1.558 -7.585 1.00 98.25 88 THR A C 1
ATOM 703 O O . THR A 1 88 ? -3.064 2.507 -7.381 1.00 98.25 88 THR A O 1
ATOM 706 N N . GLU A 1 89 ? -4.628 1.089 -6.629 1.00 98.56 89 GLU A N 1
ATOM 707 C CA . GLU A 1 89 ? -4.564 1.553 -5.238 1.00 98.56 89 GLU A CA 1
ATOM 708 C C . GLU A 1 89 ? -3.178 1.280 -4.652 1.00 98.56 89 GLU A C 1
ATOM 710 O O . GLU A 1 89 ? -2.593 2.138 -3.994 1.00 98.56 89 GLU A O 1
ATOM 715 N N . ILE A 1 90 ? -2.611 0.113 -4.954 1.00 98.62 90 ILE A N 1
ATOM 716 C CA . ILE A 1 90 ? -1.286 -0.268 -4.475 1.00 98.62 90 ILE A CA 1
ATOM 717 C C . ILE A 1 90 ? -0.208 0.362 -5.358 1.00 98.62 90 ILE A C 1
ATOM 719 O O . ILE A 1 90 ? 0.589 1.167 -4.878 1.00 98.62 90 ILE A O 1
ATOM 723 N N . GLY A 1 91 ? -0.184 0.010 -6.645 1.00 98.25 91 GLY A N 1
ATOM 724 C CA . GLY A 1 91 ? 0.917 0.353 -7.542 1.00 98.25 91 GLY A CA 1
ATOM 725 C C . GLY A 1 91 ? 1.025 1.852 -7.796 1.00 98.25 91 GLY A C 1
ATOM 726 O O . GLY A 1 91 ? 2.091 2.436 -7.624 1.00 98.25 91 GLY A O 1
ATOM 727 N N . SER A 1 92 ? -0.086 2.500 -8.149 1.00 98.06 92 SER A N 1
ATOM 728 C CA . SER A 1 92 ? -0.078 3.933 -8.441 1.00 98.06 92 SER A CA 1
ATOM 729 C C . SER A 1 92 ? -0.127 4.784 -7.178 1.00 98.06 92 SER A C 1
ATOM 731 O O . SER A 1 92 ? 0.732 5.640 -6.995 1.00 98.06 92 SER A O 1
ATOM 733 N N . ARG A 1 93 ? -1.103 4.555 -6.292 1.00 98.31 93 ARG A N 1
ATOM 734 C CA . ARG A 1 93 ? -1.329 5.461 -5.156 1.00 98.31 93 ARG A CA 1
ATOM 735 C C . ARG A 1 93 ? -0.377 5.193 -4.001 1.00 98.31 93 ARG A C 1
ATOM 737 O O . ARG A 1 93 ? 0.346 6.086 -3.576 1.00 98.31 93 ARG A O 1
ATOM 744 N N . ASN A 1 94 ? -0.346 3.970 -3.481 1.00 98.50 94 ASN A N 1
ATOM 745 C CA . ASN A 1 94 ? 0.455 3.682 -2.295 1.00 98.50 94 ASN A CA 1
ATOM 746 C C . ASN A 1 94 ? 1.961 3.711 -2.592 1.00 98.50 94 ASN A C 1
ATOM 748 O O . ASN A 1 94 ? 2.710 4.335 -1.840 1.00 98.50 94 ASN A O 1
ATOM 752 N N . LEU A 1 95 ? 2.410 3.086 -3.684 1.00 98.44 95 LEU A N 1
ATOM 753 C CA . LEU A 1 95 ? 3.837 2.979 -3.995 1.00 98.44 95 LEU A CA 1
ATOM 754 C C . LEU A 1 95 ? 4.410 4.210 -4.714 1.00 98.44 95 LEU A C 1
ATOM 756 O O . LEU A 1 95 ? 5.555 4.584 -4.443 1.00 98.44 95 LEU A O 1
ATOM 760 N N . CYS A 1 96 ? 3.656 4.844 -5.618 1.00 98.38 96 CYS A N 1
ATOM 761 C CA . CYS A 1 96 ? 4.195 5.889 -6.493 1.00 98.38 96 CYS A CA 1
ATOM 762 C C . CYS A 1 96 ? 3.813 7.333 -6.135 1.00 98.38 96 CYS A C 1
ATOM 764 O O . CYS A 1 96 ? 4.547 8.223 -6.569 1.00 98.38 96 CYS A O 1
ATOM 766 N N . ASP A 1 97 ? 2.763 7.598 -5.345 1.00 98.19 97 ASP A N 1
ATOM 767 C CA . ASP A 1 97 ? 2.456 8.976 -4.926 1.00 98.19 97 ASP A CA 1
ATOM 768 C C . ASP A 1 97 ? 3.634 9.584 -4.139 1.00 98.19 97 ASP A C 1
ATOM 770 O O . ASP A 1 97 ? 4.234 8.946 -3.266 1.00 98.19 97 ASP A O 1
ATOM 774 N N . GLU A 1 98 ? 3.932 10.859 -4.407 1.00 96.62 98 GLU A N 1
ATOM 775 C CA . GLU A 1 98 ? 5.073 11.573 -3.813 1.00 96.62 98 GLU A CA 1
ATOM 776 C C . GLU A 1 98 ? 4.965 11.728 -2.288 1.00 96.62 98 GLU A C 1
ATOM 778 O O . GLU A 1 98 ? 5.979 11.781 -1.595 1.00 96.62 98 GLU A O 1
ATOM 783 N N . SER A 1 99 ? 3.737 11.770 -1.762 1.00 97.50 99 SER A N 1
ATOM 784 C CA . SER A 1 99 ? 3.434 11.874 -0.329 1.00 97.50 99 SER A CA 1
ATOM 785 C C . SER A 1 99 ? 3.371 10.522 0.390 1.00 97.50 99 SER A C 1
ATOM 787 O O . SER A 1 99 ? 3.078 10.476 1.587 1.00 97.50 99 SER A O 1
ATOM 789 N N . ARG A 1 100 ? 3.599 9.416 -0.330 1.00 98.12 100 ARG A N 1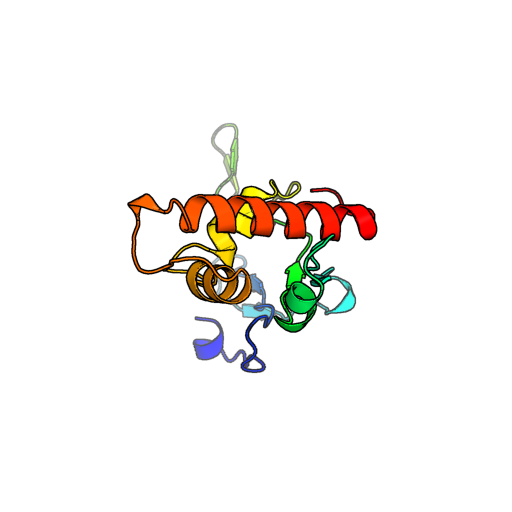
ATOM 790 C CA . ARG A 1 100 ? 3.553 8.043 0.188 1.00 98.12 100 ARG A CA 1
ATOM 791 C C . ARG A 1 100 ? 4.944 7.419 0.104 1.00 98.12 100 ARG A C 1
ATOM 793 O O . ARG A 1 100 ? 5.900 8.011 0.593 1.00 98.12 100 ARG A O 1
ATOM 800 N N . TYR A 1 101 ? 5.077 6.233 -0.489 1.00 98.25 101 TYR A N 1
ATOM 801 C CA . TYR A 1 101 ? 6.382 5.585 -0.632 1.00 98.25 101 TYR A CA 1
ATOM 802 C C . TYR A 1 101 ? 7.272 6.251 -1.699 1.00 98.25 101 TYR A C 1
ATOM 804 O O . TYR A 1 101 ? 8.486 6.062 -1.665 1.00 98.25 101 TYR A O 1
ATOM 812 N N . ASN A 1 102 ? 6.701 7.045 -2.618 1.00 97.88 102 ASN A N 1
ATOM 813 C CA . ASN A 1 102 ? 7.426 7.851 -3.610 1.00 97.88 102 ASN A CA 1
ATOM 814 C C . ASN A 1 102 ? 8.484 7.067 -4.419 1.00 97.88 102 ASN A C 1
ATOM 816 O O . ASN A 1 102 ? 9.598 7.532 -4.679 1.00 97.88 102 ASN A O 1
ATOM 820 N N . LEU A 1 103 ? 8.146 5.845 -4.833 1.00 98.19 103 LEU A N 1
ATOM 821 C CA . LEU A 1 103 ? 9.089 4.951 -5.511 1.00 98.19 103 LEU A CA 1
ATOM 822 C C . LEU A 1 103 ? 9.201 5.203 -7.015 1.00 98.19 103 LEU A C 1
ATOM 824 O O . LEU A 1 103 ? 10.072 4.619 -7.661 1.00 98.19 103 LEU A O 1
ATOM 828 N N . ALA A 1 104 ? 8.387 6.097 -7.583 1.00 98.06 104 ALA A N 1
ATOM 829 C CA . ALA A 1 104 ? 8.326 6.297 -9.027 1.00 98.06 104 ALA A CA 1
ATOM 830 C C . ALA A 1 104 ? 9.705 6.618 -9.636 1.00 98.06 104 ALA A C 1
ATOM 832 O O . ALA A 1 104 ? 10.118 6.018 -10.627 1.00 98.06 104 ALA A O 1
ATOM 833 N N . LYS A 1 105 ? 10.474 7.517 -9.005 1.00 97.19 105 LYS A N 1
ATOM 834 C CA . LYS A 1 105 ? 11.830 7.871 -9.466 1.00 97.19 105 LYS A CA 1
ATOM 835 C C . LYS A 1 105 ? 12.827 6.720 -9.319 1.00 97.19 105 LYS A C 1
ATOM 837 O O . LYS A 1 105 ? 13.724 6.593 -10.148 1.00 97.19 105 LYS A O 1
ATOM 842 N N . VAL A 1 106 ? 12.700 5.904 -8.272 1.00 98.12 106 VAL A N 1
ATOM 843 C CA . VAL A 1 106 ? 13.579 4.746 -8.037 1.00 98.12 106 VAL A CA 1
ATOM 844 C C . VAL A 1 106 ? 13.370 3.708 -9.137 1.00 98.12 106 VAL A C 1
ATOM 846 O O . VAL A 1 106 ? 14.333 3.275 -9.770 1.00 98.12 106 VAL A O 1
ATOM 849 N N . ILE A 1 107 ? 12.107 3.387 -9.419 1.00 98.50 107 ILE A N 1
ATOM 850 C CA . ILE A 1 107 ? 11.704 2.442 -10.463 1.00 98.50 107 ILE A CA 1
ATOM 851 C C . ILE A 1 107 ? 12.104 2.981 -11.844 1.00 98.50 107 ILE A C 1
ATOM 853 O O . ILE A 1 107 ? 12.749 2.274 -12.612 1.00 98.50 107 ILE A O 1
ATOM 857 N N . GLY A 1 108 ? 11.850 4.263 -12.131 1.00 98.31 108 GLY A N 1
ATOM 858 C CA . GLY A 1 108 ? 12.232 4.890 -13.402 1.00 98.31 108 GLY A CA 1
ATOM 859 C C . GLY A 1 108 ? 13.737 4.851 -13.686 1.00 98.31 108 GLY A C 1
ATOM 860 O O . GLY A 1 108 ? 14.141 4.593 -14.820 1.00 98.31 108 GLY A O 1
ATOM 861 N N . LYS A 1 109 ? 14.581 5.026 -12.657 1.00 98.19 109 LYS A N 1
ATOM 862 C CA . LYS A 1 109 ? 16.042 4.862 -12.782 1.00 98.19 109 LYS A CA 1
ATOM 863 C C . LYS A 1 109 ? 16.434 3.418 -13.082 1.00 98.19 109 LYS A C 1
ATOM 865 O O . LYS A 1 109 ? 17.258 3.192 -13.961 1.00 98.19 109 LYS A O 1
ATOM 870 N N . ARG A 1 110 ? 15.845 2.444 -12.378 1.00 98.25 110 ARG A N 1
ATOM 871 C CA . ARG A 1 110 ? 16.100 1.008 -12.605 1.00 98.25 110 ARG A CA 1
ATOM 872 C C . ARG A 1 110 ? 15.641 0.548 -13.996 1.00 98.25 110 ARG A C 1
ATOM 874 O O . ARG A 1 110 ? 16.273 -0.320 -14.584 1.00 98.25 110 ARG A O 1
ATOM 881 N N . MET A 1 111 ? 14.614 1.187 -14.554 1.00 98.19 111 MET A N 1
ATOM 882 C CA . MET A 1 111 ? 14.152 0.998 -15.935 1.00 98.19 111 MET A CA 1
ATOM 883 C C . MET A 1 111 ? 14.990 1.747 -16.992 1.00 98.19 111 MET A C 1
ATOM 885 O O . MET A 1 111 ? 14.658 1.688 -18.176 1.00 98.19 111 MET A O 1
ATOM 889 N N . ASN A 1 112 ? 16.048 2.465 -16.593 1.00 97.88 112 ASN A N 1
ATOM 890 C CA . ASN A 1 112 ? 16.894 3.278 -17.475 1.00 97.88 112 ASN A CA 1
ATOM 891 C C . ASN A 1 112 ? 16.108 4.338 -18.282 1.00 97.88 112 ASN A C 1
ATOM 893 O O . ASN A 1 112 ? 16.338 4.538 -19.476 1.00 97.88 112 ASN A O 1
ATOM 897 N N . LEU A 1 113 ? 15.141 5.000 -17.637 1.00 98.06 113 LEU A N 1
ATOM 898 C CA . LEU A 1 113 ? 14.339 6.065 -18.244 1.00 98.06 113 LEU A CA 1
ATOM 899 C C . LEU A 1 113 ? 14.958 7.449 -18.028 1.00 98.06 113 LEU A C 1
ATOM 901 O O . LEU A 1 113 ? 15.629 7.711 -17.030 1.00 98.06 113 LEU A O 1
ATOM 905 N N . ASP A 1 114 ? 14.639 8.376 -18.930 1.00 97.19 114 ASP A N 1
ATOM 906 C CA . ASP A 1 114 ? 14.943 9.799 -18.773 1.00 97.19 114 ASP A CA 1
ATOM 907 C C . ASP A 1 114 ? 13.964 10.457 -17.783 1.00 97.19 114 ASP A C 1
ATOM 909 O O . ASP A 1 114 ? 12.959 11.060 -18.170 1.00 97.19 114 ASP A O 1
ATOM 913 N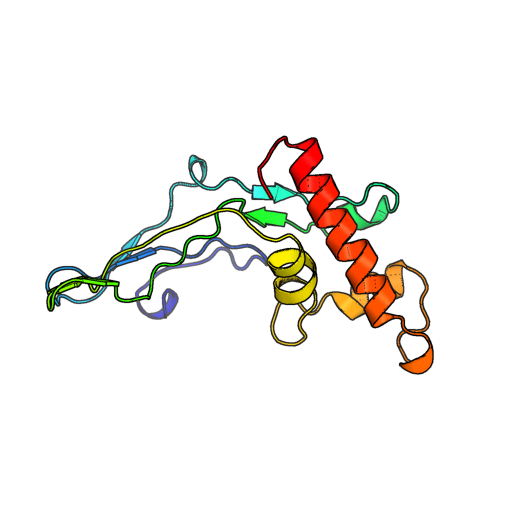 N . ILE A 1 115 ? 14.258 10.300 -16.487 1.00 96.94 115 ILE A N 1
ATOM 914 C CA . ILE A 1 115 ? 13.406 10.744 -15.368 1.00 96.94 115 ILE A CA 1
ATOM 915 C C . ILE A 1 115 ? 13.406 12.260 -15.115 1.00 96.94 115 ILE A C 1
ATOM 917 O O . ILE A 1 115 ? 12.718 12.732 -14.209 1.00 96.94 115 ILE A O 1
ATOM 921 N N . ASN A 1 116 ? 14.205 13.024 -15.863 1.00 96.31 116 ASN A N 1
ATOM 922 C CA . ASN A 1 116 ? 14.315 14.477 -15.697 1.00 96.31 116 ASN A CA 1
ATOM 923 C C . ASN A 1 116 ? 13.496 15.250 -16.738 1.00 96.31 116 ASN A C 1
ATOM 925 O O . ASN A 1 116 ? 13.419 16.475 -16.670 1.00 96.31 116 ASN A O 1
ATOM 929 N N . ARG A 1 117 ? 12.891 14.549 -17.702 1.00 95.44 117 ARG A N 1
ATOM 930 C CA . ARG A 1 117 ? 12.127 15.146 -18.795 1.00 95.44 117 ARG A CA 1
ATOM 931 C C . ARG A 1 117 ? 10.714 14.585 -18.812 1.00 95.44 117 ARG A C 1
ATOM 933 O O . ARG A 1 117 ? 10.509 13.461 -19.248 1.00 95.44 117 ARG A O 1
ATOM 940 N N . ASP A 1 118 ? 9.728 15.376 -18.403 1.00 94.31 118 ASP A N 1
ATOM 941 C CA . ASP A 1 118 ? 8.330 14.918 -18.338 1.00 94.31 118 ASP A CA 1
ATOM 942 C C . ASP A 1 118 ? 7.769 14.501 -19.708 1.00 94.31 118 ASP A C 1
ATOM 944 O O . ASP A 1 118 ? 6.998 13.550 -19.797 1.00 94.31 118 ASP A O 1
ATOM 948 N N . SER A 1 119 ? 8.230 15.120 -20.801 1.00 97.12 119 SER A N 1
ATOM 949 C CA . SER A 1 119 ? 7.846 14.719 -22.162 1.00 97.12 119 SER A CA 1
ATOM 950 C C . SER A 1 119 ? 8.367 13.339 -22.589 1.00 97.12 119 SER A C 1
ATOM 952 O O . SER A 1 119 ? 7.956 12.842 -23.635 1.00 97.12 119 SER A O 1
ATOM 954 N N . SER A 1 120 ? 9.234 12.691 -21.798 1.00 97.25 120 SER A N 1
ATOM 955 C CA . SER A 1 120 ? 9.621 11.288 -22.005 1.00 97.25 120 SER A CA 1
ATOM 956 C C . SER A 1 120 ? 8.542 10.294 -21.547 1.00 97.25 120 SER A C 1
ATOM 958 O O . SER A 1 120 ? 8.676 9.098 -21.817 1.00 97.25 120 SER A O 1
ATOM 960 N N . LEU A 1 121 ? 7.496 10.774 -20.852 1.00 98.00 121 LEU A N 1
ATOM 961 C CA . LEU A 1 121 ? 6.421 9.973 -20.250 1.00 98.00 121 LEU A CA 1
ATOM 962 C C . LEU A 1 121 ? 6.946 8.874 -19.315 1.00 98.00 121 LEU A C 1
ATOM 964 O O . LEU A 1 121 ? 6.381 7.785 -19.193 1.00 98.00 121 LEU A O 1
ATOM 968 N N . TRP A 1 122 ? 8.077 9.135 -18.653 1.00 98.31 122 TRP A N 1
ATOM 969 C CA . TRP A 1 122 ? 8.706 8.151 -17.779 1.00 98.31 122 TRP A CA 1
ATOM 970 C C . TRP A 1 122 ? 7.804 7.764 -16.600 1.00 98.31 122 TRP A C 1
ATOM 972 O O . TRP A 1 122 ? 7.829 6.605 -16.190 1.00 98.31 122 TRP A O 1
ATOM 982 N N . LYS A 1 123 ? 6.994 8.698 -16.076 1.00 98.12 123 LYS A N 1
ATOM 983 C CA . LYS A 1 123 ? 6.049 8.426 -14.981 1.00 98.12 123 LYS A CA 1
ATOM 984 C C . LYS A 1 123 ? 4.988 7.429 -15.427 1.00 98.12 123 LYS A C 1
ATOM 986 O O . LYS A 1 123 ? 4.778 6.433 -14.747 1.00 98.12 123 LYS A O 1
ATOM 991 N N . ASP A 1 124 ? 4.386 7.648 -16.589 1.00 98.38 124 ASP A N 1
ATOM 992 C CA . ASP A 1 124 ? 3.368 6.774 -17.170 1.00 98.38 124 ASP A CA 1
ATOM 993 C C . ASP A 1 124 ? 3.909 5.353 -17.355 1.00 98.38 124 ASP A C 1
ATOM 995 O O . ASP A 1 124 ? 3.297 4.383 -16.908 1.00 98.38 124 ASP A O 1
ATOM 999 N N . ARG A 1 125 ? 5.117 5.230 -17.922 1.00 98.38 125 ARG A N 1
ATOM 1000 C CA . ARG A 1 125 ? 5.799 3.937 -18.086 1.00 98.38 125 ARG A CA 1
ATOM 1001 C C . ARG A 1 125 ? 6.052 3.247 -16.747 1.00 98.38 125 ARG A C 1
ATOM 1003 O O . ARG A 1 125 ? 5.788 2.058 -16.618 1.00 98.38 125 ARG A O 1
ATOM 1010 N N . VAL A 1 126 ? 6.524 3.984 -15.744 1.00 98.56 126 VAL A N 1
ATOM 1011 C CA . VAL A 1 126 ? 6.738 3.450 -14.392 1.00 98.56 126 VAL A CA 1
ATOM 1012 C C . VAL A 1 126 ? 5.435 2.961 -13.769 1.00 98.56 126 VAL A C 1
ATOM 1014 O O . VAL A 1 126 ? 5.418 1.886 -13.174 1.00 98.56 126 VAL A O 1
ATOM 1017 N N . LEU A 1 127 ? 4.342 3.714 -13.906 1.00 98.50 127 LEU A N 1
ATOM 1018 C CA . LEU A 1 127 ? 3.050 3.336 -13.340 1.00 98.50 127 LEU A CA 1
ATOM 1019 C C . LEU A 1 127 ? 2.506 2.054 -13.978 1.00 98.50 127 LEU A C 1
ATOM 1021 O O . LEU A 1 127 ? 1.969 1.211 -13.262 1.00 98.50 127 LEU A O 1
ATOM 1025 N N . VAL A 1 128 ? 2.671 1.878 -15.293 1.00 98.62 128 VAL A N 1
ATOM 1026 C CA . VAL A 1 128 ? 2.265 0.648 -15.992 1.00 98.62 128 VAL A CA 1
ATOM 1027 C C . VAL A 1 128 ? 3.013 -0.566 -15.440 1.00 98.62 128 VAL A C 1
ATOM 1029 O O . VAL A 1 128 ? 2.377 -1.526 -15.009 1.00 98.62 128 VAL A O 1
ATOM 1032 N N . GLU A 1 129 ? 4.343 -0.507 -15.378 1.00 98.69 129 GLU A N 1
ATOM 1033 C CA . GLU A 1 129 ? 5.164 -1.642 -14.928 1.00 98.69 129 GLU A CA 1
ATOM 1034 C C . GLU A 1 129 ? 4.996 -1.914 -13.425 1.00 98.69 129 GLU A C 1
ATOM 1036 O O . GLU A 1 129 ? 4.956 -3.059 -12.979 1.00 98.69 129 GLU A O 1
ATOM 1041 N N . THR A 1 130 ? 4.805 -0.868 -12.618 1.00 98.69 130 THR A N 1
ATOM 1042 C CA . THR A 1 130 ? 4.531 -1.036 -11.183 1.00 98.69 130 THR A CA 1
ATOM 1043 C C . THR A 1 130 ? 3.192 -1.741 -10.966 1.00 98.69 130 THR A C 1
ATOM 1045 O O . THR A 1 130 ? 3.113 -2.677 -10.175 1.00 98.69 130 THR A O 1
ATOM 1048 N N . ASN A 1 131 ? 2.139 -1.349 -11.691 1.00 98.75 131 ASN A N 1
ATOM 1049 C CA . ASN A 1 131 ? 0.843 -2.028 -11.614 1.00 98.75 131 ASN A CA 1
ATOM 1050 C C . ASN A 1 131 ? 0.902 -3.465 -12.152 1.00 98.75 131 ASN A C 1
ATOM 1052 O O . ASN A 1 131 ? 0.260 -4.350 -11.585 1.00 98.75 131 ASN A O 1
ATOM 1056 N N . LEU A 1 132 ? 1.703 -3.719 -13.192 1.00 98.81 132 LEU A N 1
ATOM 1057 C CA . LEU A 1 132 ? 1.955 -5.069 -13.690 1.00 98.81 132 LEU A CA 1
ATOM 1058 C C . LEU A 1 132 ? 2.632 -5.947 -12.625 1.00 98.81 132 LEU A C 1
ATOM 1060 O O . LEU A 1 132 ? 2.212 -7.089 -12.436 1.00 98.81 132 LEU A O 1
ATOM 1064 N N . ALA A 1 133 ? 3.611 -5.415 -11.881 1.00 98.75 133 ALA A N 1
ATOM 1065 C CA . ALA A 1 133 ? 4.226 -6.122 -10.753 1.00 98.75 133 ALA A CA 1
ATOM 1066 C C . ALA A 1 133 ? 3.197 -6.503 -9.680 1.00 98.75 133 ALA A C 1
ATOM 1068 O O . ALA A 1 133 ? 3.200 -7.638 -9.200 1.00 98.75 133 ALA A O 1
ATOM 1069 N N . ILE A 1 134 ? 2.299 -5.578 -9.317 1.00 98.69 134 ILE A N 1
ATOM 1070 C CA . ILE A 1 134 ? 1.232 -5.844 -8.341 1.00 98.69 134 ILE A CA 1
ATOM 1071 C C . ILE A 1 134 ? 0.331 -6.974 -8.835 1.00 98.69 134 ILE A C 1
ATOM 1073 O O . ILE A 1 134 ? 0.173 -7.975 -8.136 1.00 98.69 134 ILE A O 1
ATOM 1077 N N . LEU A 1 135 ? -0.203 -6.850 -10.053 1.00 98.69 135 LEU A N 1
ATOM 1078 C CA . LEU A 1 135 ? -1.095 -7.851 -10.633 1.00 98.69 135 LEU A CA 1
ATOM 1079 C C . LEU A 1 135 ? -0.439 -9.234 -10.674 1.00 98.69 135 LEU A C 1
ATOM 1081 O O . LEU A 1 135 ? -1.016 -10.209 -10.196 1.00 98.69 135 LEU A O 1
ATOM 1085 N N . HIS A 1 136 ? 0.789 -9.305 -11.187 1.00 98.62 136 HIS A N 1
ATOM 1086 C CA . HIS A 1 136 ? 1.542 -10.549 -11.275 1.00 98.62 136 HIS A CA 1
ATOM 1087 C C . HIS A 1 136 ? 1.766 -11.188 -9.897 1.00 98.62 136 HIS A C 1
ATOM 1089 O O . HIS A 1 136 ? 1.536 -12.383 -9.716 1.00 98.62 136 HIS A O 1
ATOM 1095 N N . SER A 1 137 ? 2.170 -10.390 -8.906 1.00 98.56 137 SER A N 1
ATOM 1096 C CA . SER A 1 137 ? 2.486 -10.881 -7.559 1.00 98.56 137 SER A CA 1
ATOM 1097 C C . SER A 1 137 ? 1.268 -11.461 -6.842 1.00 98.56 137 SER A C 1
ATOM 1099 O O . SER A 1 137 ? 1.376 -12.500 -6.189 1.00 98.56 137 SER A O 1
ATOM 1101 N N . PHE A 1 138 ? 0.106 -10.816 -6.986 1.00 98.50 138 PHE A N 1
ATOM 1102 C CA . PHE A 1 138 ? -1.156 -11.305 -6.428 1.00 98.50 138 PHE A CA 1
ATOM 1103 C C . PHE A 1 138 ? -1.615 -12.589 -7.129 1.00 98.50 138 PHE A C 1
ATOM 1105 O O . PHE A 1 138 ? -1.939 -13.573 -6.461 1.00 98.50 138 PHE A O 1
ATOM 1112 N N . GLN A 1 139 ? -1.553 -12.626 -8.465 1.00 98.25 139 GLN A N 1
ATOM 1113 C CA . GLN A 1 139 ? -1.958 -13.789 -9.260 1.00 98.25 139 GLN A CA 1
ATOM 1114 C C . GLN A 1 139 ? -1.117 -15.036 -8.965 1.00 98.25 139 GLN A C 1
ATOM 1116 O O . GLN A 1 139 ? -1.675 -16.109 -8.756 1.00 98.25 139 GLN A O 1
ATOM 1121 N N . VAL A 1 140 ? 0.213 -14.911 -8.889 1.00 97.69 140 VAL A N 1
ATOM 1122 C CA . VAL A 1 140 ? 1.111 -16.050 -8.607 1.00 97.69 140 VAL A CA 1
ATOM 1123 C C . VAL A 1 140 ? 0.859 -16.652 -7.220 1.00 97.69 140 VAL A C 1
ATOM 1125 O O . VAL A 1 140 ? 1.074 -17.846 -7.013 1.00 97.69 140 VAL A O 1
ATOM 1128 N N . ARG A 1 141 ? 0.378 -15.845 -6.267 1.00 96.88 141 ARG A N 1
ATOM 1129 C CA . ARG A 1 141 ? -0.002 -16.304 -4.925 1.00 96.88 141 ARG A CA 1
ATOM 1130 C C . ARG A 1 141 ? -1.472 -16.696 -4.793 1.00 96.88 141 ARG A C 1
ATOM 1132 O O . ARG A 1 141 ? -1.868 -17.085 -3.699 1.00 96.88 141 ARG A O 1
ATOM 1139 N N . TRP A 1 142 ? -2.247 -16.635 -5.878 1.00 97.12 142 TRP A N 1
ATOM 1140 C CA . TRP A 1 142 ? -3.681 -16.938 -5.896 1.00 97.12 142 TRP A CA 1
ATOM 1141 C C . TRP A 1 142 ? -4.497 -16.082 -4.920 1.00 97.12 142 TRP A C 1
ATOM 1143 O O . TRP A 1 142 ? -5.435 -16.563 -4.287 1.00 97.12 142 TRP A O 1
ATOM 1153 N N . ILE A 1 143 ? -4.130 -14.806 -4.791 1.00 97.25 143 ILE A N 1
ATOM 1154 C CA . ILE A 1 143 ? -4.825 -13.846 -3.931 1.00 97.25 143 ILE A CA 1
ATOM 1155 C C . ILE A 1 143 ? -5.659 -12.912 -4.804 1.00 97.25 143 ILE A C 1
ATOM 1157 O O . ILE A 1 143 ? -5.179 -12.416 -5.824 1.00 97.25 143 ILE A O 1
ATOM 1161 N N . THR A 1 144 ? -6.906 -12.672 -4.395 1.00 97.12 144 THR A N 1
ATOM 1162 C CA . THR A 1 144 ? -7.809 -11.739 -5.074 1.00 97.12 144 THR A CA 1
ATOM 1163 C C . THR A 1 144 ? -7.219 -10.332 -5.063 1.00 97.12 144 THR A C 1
ATOM 1165 O O . THR A 1 144 ? -6.837 -9.825 -4.006 1.00 97.12 144 THR A O 1
ATOM 1168 N N . LEU A 1 145 ? -7.155 -9.732 -6.250 1.00 93.44 145 LEU A N 1
ATOM 1169 C CA . LEU A 1 145 ? -6.872 -8.319 -6.457 1.00 93.44 145 LEU A CA 1
ATOM 1170 C C . LEU A 1 145 ? -8.184 -7.652 -6.851 1.00 93.44 145 LEU A C 1
ATOM 1172 O O . LEU A 1 145 ? -8.646 -7.869 -7.994 1.00 93.44 145 LEU A O 1
#

InterPro domains:
  IPR004030 Nitric oxide synthase, N-terminal [PF02898] (1-144)
  IPR036119 Nitric oxide synthase, N-terminal domain superfamily [SSF56512] (1-144)
  IPR044940 Nitric oxide synthase, domain 2 superfamily [G3DSA:3.90.440.10] (1-41)
  IPR044944 Nitric oxide synthase, domain 3 superfamily [G3DSA:3.90.1230.10] (42-66)
  IPR044944 Nitric oxide synthase, domain 3 superfamily [G3DSA:3.90.1230.10] (67-145)
  IPR050607 Nitric Oxide Synthase (NOS) [PTHR43410] (1-144)

Foldseek 3Di:
DCVVLPDDFPPDPDTDAWDFDDDPNDHTDTHHDDVVVWDKFQFDFPPQRCSSVVRDIDTFWDKDFQDWDDDPNDIDRGDIDTDGDDLCCVQVPQCCDCVHVNCLVVQLVSVVFPPVDVVSVSSVVSSVRSSNRSVVRCVVVVGGD

pLDDT: mean 97.35, std 1.41, range [90.31, 98.81]

Secondary structure (DSSP, 8-state):
-GGGGT------TTPPPPEEE--TTPPPEEEPPPGGG--EEE---SS-GGGGGG--EEES--EE-SPPEEETTEEES---EE----HHIIIIIIIISTTTT--HHHHHHHTT--TT-GGG-HHHHHHHHHHHHHHHHHHHTT---

Radius of gyration: 18.55 Å; chains: 1; bounding box: 50×32×49 Å